Protein AF-0000000080282334 (afdb_homodimer)

Sequence (172 aa):
MAGVEEIRAGIALANEKASAGIAALQQAAQSLEEAQLSLSQATQGSTQHEVSQAHGLLAEALQGITGMQSTIQAGISSAESYSTRLMAGVEEIRAGIALANEKASAGIAALQQAAQSLEEAQLSLSQATQGSTQHEVSQAHGLLAEALQGITGMQSTIQAGISSAESYSTRL

Solvent-accessible surface area (backbone atoms only — not comparable to full-atom values): 8221 Å² total; per-residue (Å²): 128,83,50,69,67,54,28,41,50,25,42,51,52,13,41,50,29,40,50,51,14,43,53,26,38,50,52,14,42,51,28,38,51,49,13,49,52,34,33,48,68,31,44,61,88,61,82,51,66,38,55,53,49,18,51,50,30,46,49,50,36,47,55,48,47,56,54,38,45,53,40,40,51,52,16,41,51,30,42,47,54,46,49,74,70,102,127,82,50,68,68,55,27,42,51,25,42,51,51,13,41,50,27,37,49,50,14,42,52,25,39,51,50,14,42,52,28,38,50,51,13,50,51,34,34,48,66,32,43,62,88,62,82,52,65,39,56,55,49,19,51,51,30,48,48,50,36,47,54,47,47,56,56,37,46,53,39,40,50,50,16,41,49,29,42,47,54,43,50,73,71,102

pLDDT: mean 93.75, std 7.51, range [52.69, 98.69]

Nearest PDB structures (foldseek):
  5of9-assembly1_B  TM=7.654E-01  e=1.138E+00  Homo sapiens
  5ofa-assembly1_A  TM=7.443E-01  e=1.138E+00  Homo sapiens
  5ofb-assembly1_A  TM=7.275E-01  e=1.869E+00  Homo sapiens
  7zch-assembly1_B  TM=4.861E-01  e=5.405E-01  Homo sapiens
  6zbd-assembly1_D  TM=5.527E-01  e=7.842E-01  Plasmodium falciparum

Structure (mmCIF, N/CA/C/O backbone):
data_AF-0000000080282334-model_v1
#
loop_
_entity.id
_entity.type
_entity.pdbx_description
1 polymer 'Methyl-accepting chemotaxis protein'
#
loop_
_atom_site.group_PDB
_atom_site.id
_atom_site.type_symbol
_atom_site.label_atom_id
_atom_site.label_alt_id
_atom_site.label_comp_id
_atom_site.label_asym_id
_atom_site.label_entity_id
_atom_site.label_seq_id
_atom_site.pdbx_PDB_ins_code
_atom_site.Cartn_x
_atom_site.Cartn_y
_atom_site.Cartn_z
_atom_site.occupancy
_atom_site.B_iso_or_equiv
_atom_site.auth_seq_id
_atom_site.auth_comp_id
_atom_site.auth_asym_id
_atom_site.auth_atom_id
_atom_site.pdbx_PDB_model_num
ATOM 1 N N . MET A 1 1 ? 10.273 -32.125 -1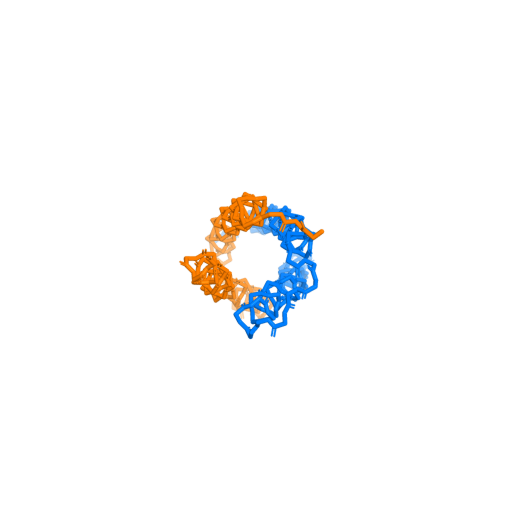3.633 1 52.69 1 MET A N 1
ATOM 2 C CA . MET A 1 1 ? 9.133 -31.25 -13.82 1 52.69 1 MET A CA 1
ATOM 3 C C . MET A 1 1 ? 8.227 -31.25 -12.594 1 52.69 1 MET A C 1
ATOM 5 O O . MET A 1 1 ? 8 -32.312 -11.992 1 52.69 1 MET A O 1
ATOM 9 N N . ALA A 1 2 ? 8.023 -30 -11.805 1 68 2 ALA A N 1
ATOM 10 C CA . ALA A 1 2 ? 7.277 -30.125 -10.547 1 68 2 ALA A CA 1
ATOM 11 C C . ALA A 1 2 ? 5.922 -30.781 -10.773 1 68 2 ALA A C 1
ATOM 13 O O . ALA A 1 2 ? 5.289 -30.578 -11.812 1 68 2 ALA A O 1
ATOM 14 N N . GLY A 1 3 ? 5.629 -31.875 -10.148 1 83.94 3 GLY A N 1
ATOM 15 C CA . GLY A 1 3 ? 4.312 -32.5 -10.203 1 83.94 3 GLY A CA 1
ATOM 16 C C . GLY A 1 3 ? 3.188 -31.516 -9.93 1 83.94 3 GLY A C 1
ATOM 17 O O . GLY A 1 3 ? 3.424 -30.406 -9.43 1 83.94 3 GLY A O 1
ATOM 18 N N . VAL A 1 4 ? 2.002 -31.734 -10.477 1 89.19 4 VAL A N 1
ATOM 19 C CA . VAL A 1 4 ? 0.821 -30.875 -10.391 1 89.19 4 VAL A CA 1
ATOM 20 C C . VAL A 1 4 ? 0.564 -30.484 -8.938 1 89.19 4 VAL A C 1
ATOM 22 O O . VAL A 1 4 ? 0.258 -29.328 -8.648 1 89.19 4 VAL A O 1
ATOM 25 N N . GLU A 1 5 ? 0.776 -31.359 -8.039 1 90.75 5 GLU A N 1
ATOM 26 C CA . GLU A 1 5 ? 0.521 -31.094 -6.625 1 90.75 5 GLU A CA 1
ATOM 27 C C . GLU A 1 5 ? 1.521 -30.078 -6.07 1 90.75 5 GLU A C 1
ATOM 29 O O . GLU A 1 5 ? 1.159 -29.219 -5.262 1 90.75 5 GLU A O 1
ATOM 34 N N . GLU A 1 6 ? 2.777 -30.188 -6.508 1 91.06 6 GLU A N 1
ATOM 35 C CA . GLU A 1 6 ? 3.803 -29.25 -6.074 1 91.06 6 GLU A CA 1
ATOM 36 C C . GLU A 1 6 ? 3.52 -27.844 -6.598 1 91.06 6 GLU A C 1
ATOM 38 O O . GLU A 1 6 ? 3.725 -26.859 -5.891 1 91.06 6 GLU A O 1
ATOM 43 N N . ILE A 1 7 ? 3.059 -27.828 -7.824 1 92.44 7 ILE A N 1
ATOM 44 C CA . ILE A 1 7 ? 2.707 -26.531 -8.422 1 92.44 7 ILE A CA 1
ATOM 45 C C . ILE A 1 7 ? 1.539 -25.922 -7.656 1 92.44 7 ILE A C 1
ATOM 47 O O . ILE A 1 7 ? 1.575 -24.734 -7.305 1 92.44 7 ILE A O 1
ATOM 51 N N . ARG A 1 8 ? 0.517 -26.656 -7.34 1 94.62 8 ARG A N 1
ATOM 52 C CA . ARG A 1 8 ? -0.639 -26.156 -6.594 1 94.62 8 ARG A CA 1
ATOM 53 C C . ARG A 1 8 ? -0.229 -25.656 -5.211 1 94.62 8 ARG A C 1
ATOM 55 O O . ARG A 1 8 ? -0.724 -24.641 -4.742 1 94.62 8 ARG A O 1
ATOM 62 N N . ALA A 1 9 ? 0.719 -26.391 -4.598 1 94.94 9 ALA A N 1
ATOM 63 C CA . ALA A 1 9 ? 1.187 -25.969 -3.275 1 94.94 9 ALA A CA 1
ATOM 64 C C . ALA A 1 9 ? 1.96 -24.656 -3.352 1 94.94 9 ALA A C 1
ATOM 66 O O . ALA A 1 9 ? 1.832 -23.812 -2.471 1 94.94 9 ALA A O 1
ATOM 67 N N . GLY A 1 10 ? 2.777 -24.547 -4.328 1 95.44 10 GLY A N 1
ATOM 68 C CA . GLY A 1 10 ? 3.516 -23.312 -4.535 1 95.44 10 GLY A CA 1
ATOM 69 C C . GLY A 1 10 ? 2.619 -22.125 -4.793 1 95.44 10 GLY A C 1
ATOM 70 O O . GLY A 1 10 ? 2.867 -21.031 -4.277 1 95.44 10 GLY A O 1
ATOM 71 N N . ILE A 1 11 ? 1.6 -22.312 -5.594 1 97 11 ILE A N 1
ATOM 72 C CA . ILE A 1 11 ? 0.646 -21.234 -5.871 1 97 11 ILE A CA 1
ATOM 73 C C . ILE A 1 11 ? -0.098 -20.859 -4.594 1 97 11 ILE A C 1
ATOM 75 O O . ILE A 1 11 ? -0.315 -19.688 -4.316 1 97 11 ILE A O 1
ATOM 79 N N . ALA A 1 12 ? -0.475 -21.844 -3.844 1 97.56 12 ALA A N 1
ATOM 80 C CA . ALA A 1 12 ? -1.16 -21.578 -2.582 1 97.56 12 ALA A CA 1
ATOM 81 C C . ALA A 1 12 ? -0.297 -20.719 -1.657 1 97.56 12 ALA A C 1
ATOM 83 O O . ALA A 1 12 ? -0.795 -19.797 -1.017 1 97.56 12 ALA A O 1
ATOM 84 N N . LEU A 1 13 ? 0.949 -21.094 -1.625 1 97.5 13 LEU A N 1
ATOM 85 C CA . LEU A 1 13 ? 1.873 -20.312 -0.802 1 97.5 13 LEU A CA 1
ATOM 86 C C . LEU A 1 13 ? 1.985 -18.875 -1.31 1 97.5 13 LEU A C 1
ATOM 88 O O . LEU A 1 13 ? 1.953 -17.938 -0.521 1 97.5 13 LEU A O 1
ATOM 92 N N . ALA A 1 14 ? 2.125 -18.703 -2.57 1 97.75 14 ALA A N 1
ATOM 93 C CA . ALA A 1 14 ? 2.186 -17.375 -3.174 1 97.75 14 ALA A CA 1
ATOM 94 C C . ALA A 1 14 ? 0.946 -16.562 -2.822 1 97.75 14 ALA A C 1
ATOM 96 O O . ALA A 1 14 ? 1.051 -15.383 -2.48 1 97.75 14 ALA A O 1
ATOM 97 N N . ASN A 1 15 ? -0.219 -17.188 -2.934 1 98.31 15 ASN A N 1
ATOM 98 C CA . ASN A 1 15 ? -1.481 -16.516 -2.658 1 98.31 15 ASN A CA 1
ATOM 99 C C . ASN A 1 15 ? -1.596 -16.125 -1.19 1 98.31 15 ASN A C 1
ATOM 101 O O . ASN A 1 15 ? -2.143 -15.062 -0.871 1 98.31 15 ASN A O 1
ATOM 105 N N . GLU A 1 16 ? -1.08 -16.938 -0.359 1 98.5 16 GLU A N 1
ATOM 106 C CA . GLU A 1 16 ? -1.045 -16.609 1.062 1 98.5 16 GLU A CA 1
ATOM 107 C C . GLU A 1 16 ? -0.204 -15.359 1.319 1 98.5 16 GLU A C 1
ATOM 109 O O . GLU A 1 16 ? -0.612 -14.477 2.074 1 98.5 16 GLU A O 1
ATOM 114 N N . LYS A 1 17 ? 0.902 -15.344 0.705 1 98.5 17 LYS A N 1
ATOM 115 C CA . LYS A 1 17 ? 1.783 -14.188 0.844 1 98.5 17 LYS A CA 1
ATOM 116 C C . LYS A 1 17 ? 1.141 -12.938 0.259 1 98.5 17 LYS A C 1
ATOM 118 O O . LYS A 1 17 ? 1.27 -11.844 0.821 1 98.5 17 LYS A O 1
ATOM 123 N N . ALA A 1 18 ? 0.499 -13.07 -0.845 1 98.69 18 ALA A N 1
ATOM 124 C CA . ALA A 1 18 ? -0.197 -11.938 -1.446 1 98.69 18 ALA A CA 1
ATOM 125 C C . ALA A 1 18 ? -1.297 -11.414 -0.525 1 98.69 18 ALA A C 1
ATOM 127 O O . ALA A 1 18 ? -1.479 -10.203 -0.389 1 98.69 18 ALA A O 1
ATOM 128 N N . SER A 1 19 ? -2 -12.328 0.129 1 98.62 19 SER A N 1
ATOM 129 C CA . SER A 1 19 ? -3.049 -11.945 1.068 1 98.62 19 SER A CA 1
ATOM 130 C C . SER A 1 19 ? -2.473 -11.211 2.271 1 98.62 19 SER A C 1
ATOM 132 O O . SER A 1 19 ? -3.09 -10.281 2.791 1 98.62 19 SER A O 1
ATOM 134 N N . ALA A 1 20 ? -1.306 -11.648 2.637 1 98.56 20 ALA A N 1
ATOM 135 C CA . ALA A 1 20 ? -0.616 -10.922 3.703 1 98.56 20 ALA A CA 1
ATOM 136 C C . ALA A 1 20 ? -0.27 -9.5 3.27 1 98.56 20 ALA A C 1
ATOM 138 O O . ALA A 1 20 ? -0.326 -8.57 4.074 1 98.56 20 ALA A O 1
ATOM 139 N N . GLY A 1 21 ? 0.107 -9.398 1.994 1 98.62 21 GLY A N 1
ATOM 140 C CA . GLY A 1 21 ? 0.345 -8.07 1.443 1 98.62 21 GLY A CA 1
ATOM 141 C C . GLY A 1 21 ? -0.882 -7.18 1.483 1 98.62 21 GLY A C 1
ATOM 142 O O . GLY A 1 21 ? -0.784 -5.996 1.808 1 98.62 21 GLY A O 1
ATOM 143 N N . ILE A 1 22 ? -2.031 -7.703 1.268 1 98.62 22 ILE A N 1
ATOM 144 C CA . ILE A 1 22 ? -3.285 -6.961 1.303 1 98.62 22 ILE A CA 1
ATOM 145 C C . ILE A 1 22 ? -3.58 -6.512 2.732 1 98.62 22 ILE A C 1
ATOM 147 O O . ILE A 1 22 ? -4.012 -5.379 2.959 1 98.62 22 ILE A O 1
ATOM 151 N N . ALA A 1 23 ? -3.312 -7.395 3.656 1 98.25 23 ALA A N 1
ATOM 152 C CA . ALA A 1 23 ? -3.531 -7.043 5.055 1 98.25 23 ALA A CA 1
ATOM 153 C C . ALA A 1 23 ? -2.637 -5.883 5.477 1 98.25 23 ALA A C 1
ATOM 155 O O . ALA A 1 23 ? -3.07 -4.992 6.211 1 98.25 23 ALA A O 1
ATOM 156 N N . ALA A 1 24 ? -1.447 -5.949 5.043 1 98.44 24 ALA A N 1
ATOM 157 C CA . ALA A 1 24 ? -0.524 -4.855 5.344 1 98.44 24 ALA A CA 1
ATOM 158 C C . ALA A 1 24 ? -0.988 -3.553 4.695 1 98.44 24 ALA A C 1
ATOM 160 O O . ALA A 1 24 ? -0.856 -2.479 5.285 1 98.44 24 ALA A O 1
ATOM 161 N N . LEU A 1 25 ? -1.495 -3.67 3.508 1 98.62 25 LEU A N 1
ATOM 162 C CA . LEU A 1 25 ? -2.045 -2.494 2.84 1 98.62 25 LEU A CA 1
ATOM 163 C C . LEU A 1 25 ? -3.213 -1.917 3.633 1 98.62 25 LEU A C 1
ATOM 165 O O . LEU A 1 25 ? -3.367 -0.696 3.721 1 98.62 25 LEU A O 1
ATOM 169 N N . GLN A 1 26 ? -3.977 -2.779 4.191 1 98 26 GLN A N 1
ATOM 170 C CA . GLN A 1 26 ? -5.098 -2.326 5.004 1 98 26 GLN A CA 1
ATOM 171 C C . GLN A 1 26 ? -4.613 -1.578 6.242 1 98 26 GLN A C 1
ATOM 173 O O . GLN A 1 26 ? -5.203 -0.569 6.637 1 98 26 GLN A O 1
ATOM 178 N N . GLN A 1 27 ? -3.627 -2.084 6.762 1 98.06 27 GLN A N 1
ATOM 179 C CA . GLN A 1 27 ? -3.027 -1.394 7.898 1 98.06 27 GLN A CA 1
ATOM 180 C C . GLN A 1 27 ? -2.5 -0.02 7.496 1 98.06 27 GLN A C 1
ATOM 182 O O . GLN A 1 27 ? -2.631 0.947 8.25 1 98.06 27 GLN A O 1
ATOM 187 N N . ALA A 1 28 ? -1.888 0.024 6.375 1 98.5 28 ALA A N 1
ATOM 188 C CA . ALA A 1 28 ? -1.411 1.304 5.859 1 98.5 28 ALA A CA 1
ATOM 189 C C . ALA A 1 28 ? -2.562 2.291 5.691 1 98.5 28 ALA A C 1
ATOM 191 O O . ALA A 1 28 ? -2.451 3.455 6.082 1 98.5 28 ALA A O 1
ATOM 192 N N . ALA A 1 29 ? -3.666 1.817 5.129 1 98.06 29 ALA A N 1
ATOM 193 C CA . ALA A 1 29 ? -4.84 2.658 4.922 1 98.06 29 ALA A CA 1
ATOM 194 C C . ALA A 1 29 ? -5.363 3.211 6.246 1 98.06 29 ALA A C 1
ATOM 196 O O . ALA A 1 29 ? -5.695 4.395 6.344 1 98.06 29 ALA A O 1
ATOM 197 N N . GLN A 1 30 ? -5.371 2.346 7.223 1 98.12 30 GLN A N 1
ATOM 198 C CA . GLN A 1 30 ? -5.852 2.773 8.531 1 98.12 30 GLN A CA 1
ATOM 199 C C . GLN A 1 30 ? -4.953 3.857 9.117 1 98.12 30 GLN A C 1
ATOM 201 O O . GLN A 1 30 ? -5.441 4.859 9.641 1 98.12 30 GLN A O 1
ATOM 206 N N . SER A 1 31 ? -3.717 3.621 9.047 1 98.56 31 SER A N 1
ATOM 207 C CA . SER A 1 31 ? -2.762 4.602 9.547 1 98.56 31 SER A CA 1
ATOM 208 C C . SER A 1 31 ? -2.889 5.93 8.805 1 98.56 31 SER A C 1
ATOM 210 O O . SER A 1 31 ? -2.787 6.996 9.414 1 98.56 31 SER A O 1
ATOM 212 N N . LEU A 1 32 ? -3.113 5.875 7.523 1 98.38 32 LEU A N 1
ATOM 213 C CA . LEU A 1 32 ? -3.213 7.086 6.715 1 98.3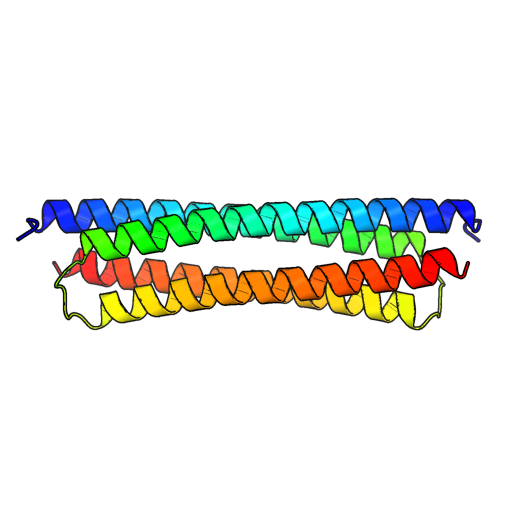8 32 LEU A CA 1
ATOM 214 C C . LEU A 1 32 ? -4.523 7.816 6.984 1 98.38 32 LEU A C 1
ATOM 216 O O . LEU A 1 32 ? -4.578 9.047 6.926 1 98.38 32 LEU A O 1
ATOM 220 N N . GLU A 1 33 ? -5.547 7.035 7.289 1 98.06 33 GLU A N 1
ATOM 221 C CA . GLU A 1 33 ? -6.801 7.656 7.699 1 98.06 33 GLU A CA 1
ATOM 222 C C . GLU A 1 33 ? -6.633 8.438 9 1 98.06 33 GLU A C 1
ATOM 224 O O . GLU A 1 33 ? -7.141 9.547 9.133 1 98.06 33 GLU A O 1
ATOM 229 N N . GLU A 1 34 ? -5.965 7.863 9.867 1 98 34 GLU A N 1
ATOM 230 C CA . GLU A 1 34 ? -5.68 8.539 11.125 1 98 34 GLU A CA 1
ATOM 231 C C . GLU A 1 34 ? -4.812 9.773 10.906 1 98 34 GLU A C 1
ATOM 233 O O . GLU A 1 34 ? -5 10.797 11.57 1 98 34 GLU A O 1
ATOM 238 N N . ALA A 1 35 ? -3.877 9.648 10.008 1 98.12 35 ALA A N 1
ATOM 239 C CA . ALA A 1 35 ? -3.043 10.797 9.664 1 98.12 35 ALA A CA 1
ATOM 240 C C . ALA A 1 35 ? -3.889 11.945 9.125 1 98.12 35 ALA A C 1
ATOM 242 O O . ALA A 1 35 ? -3.717 13.094 9.531 1 98.12 35 ALA A O 1
ATOM 243 N N . GLN A 1 36 ? -4.793 11.609 8.258 1 95.56 36 GLN A N 1
ATOM 244 C CA . GLN A 1 36 ? -5.668 12.617 7.66 1 95.56 36 GLN A CA 1
ATOM 245 C C . GLN A 1 36 ? -6.535 13.289 8.719 1 95.56 36 GLN A C 1
ATOM 247 O O . GLN A 1 36 ? -6.703 14.508 8.703 1 95.56 36 GLN A O 1
ATOM 252 N N . LEU A 1 37 ? -7.09 12.469 9.586 1 95.12 37 LEU A N 1
ATOM 253 C CA . LEU A 1 37 ? -7.934 13 10.656 1 95.12 37 LEU A CA 1
ATOM 254 C C . LEU A 1 37 ? -7.137 13.922 11.57 1 95.12 37 LEU A C 1
ATOM 256 O O . LEU A 1 37 ? -7.586 15.023 11.898 1 95.12 37 LEU A O 1
ATOM 260 N N . SER A 1 38 ? -5.977 13.461 11.961 1 96.62 38 SER A N 1
ATOM 261 C CA . SER A 1 38 ? -5.105 14.258 12.812 1 96.62 38 SER A CA 1
ATOM 262 C C . SER A 1 38 ? -4.723 15.578 12.141 1 96.62 38 SER A C 1
ATOM 264 O O . SER A 1 38 ? -4.727 16.625 12.781 1 96.62 38 SER A O 1
ATOM 266 N N . LEU A 1 39 ? -4.406 15.484 10.867 1 96 39 LEU A N 1
ATOM 267 C CA . LEU A 1 39 ? -4.043 16.688 10.117 1 96 39 LEU A CA 1
ATOM 268 C C . LEU A 1 39 ? -5.219 17.656 10.047 1 96 39 LEU A C 1
ATOM 270 O O . LEU A 1 39 ? -5.055 18.859 10.258 1 96 39 LEU A O 1
ATOM 274 N N . SER A 1 40 ? -6.312 17.141 9.75 1 93.88 40 SER A N 1
ATOM 275 C CA . SER A 1 40 ? -7.523 17.953 9.656 1 93.88 40 SER A CA 1
ATOM 276 C C . SER A 1 40 ? -7.816 18.656 10.969 1 93.88 40 SER A C 1
ATOM 278 O O . SER A 1 40 ? -8.125 19.859 10.984 1 93.88 40 SER A O 1
ATOM 280 N N . GLN A 1 41 ? -7.723 17.969 12.086 1 93.31 41 GLN A N 1
ATOM 281 C CA . GLN A 1 41 ? -7.98 18.531 13.406 1 93.31 41 GLN A CA 1
ATOM 282 C C . GLN A 1 41 ? -6.949 19.609 13.742 1 93.31 41 GLN A C 1
ATOM 284 O O . GLN A 1 41 ? -7.293 20.641 14.328 1 93.31 41 GLN A O 1
ATOM 289 N N . ALA A 1 42 ? -5.789 19.297 13.344 1 92.88 42 ALA A N 1
ATOM 290 C CA . ALA A 1 42 ? -4.699 20.219 13.664 1 92.88 42 ALA A CA 1
ATOM 291 C C . ALA A 1 42 ? -4.801 21.5 12.852 1 92.88 42 ALA A C 1
ATOM 293 O O . ALA A 1 42 ? -4.398 22.578 13.312 1 92.88 42 ALA A O 1
ATOM 294 N N . THR A 1 43 ? -5.359 21.375 11.672 1 91.62 43 THR A N 1
ATOM 295 C CA . THR A 1 43 ? -5.27 22.5 10.742 1 91.62 43 THR A CA 1
ATOM 296 C C . THR A 1 43 ? -6.652 23.062 10.445 1 91.62 43 THR A C 1
ATOM 298 O O . THR A 1 43 ? -6.871 23.656 9.383 1 91.62 43 THR A O 1
ATOM 301 N N . GLN A 1 44 ? -7.441 22.719 11.352 1 83.12 44 GLN A N 1
ATOM 302 C CA . GLN A 1 44 ? -8.773 23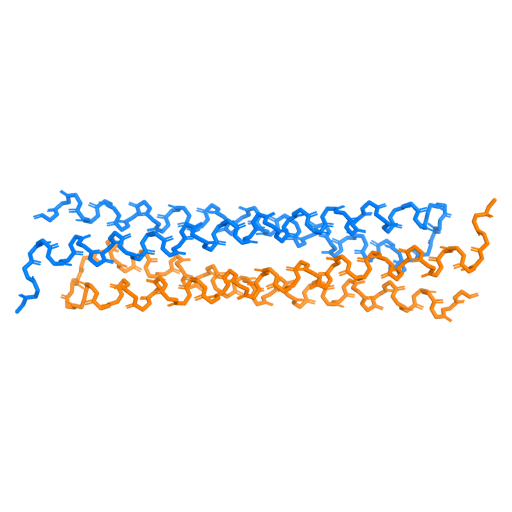.281 11.18 1 83.12 44 GLN A CA 1
ATOM 303 C C . GLN A 1 44 ? -8.711 24.797 11.023 1 83.12 44 GLN A C 1
ATOM 305 O O . GLN A 1 44 ? -8.055 25.484 11.812 1 83.12 44 GLN A O 1
ATOM 310 N N . GLY A 1 45 ? -9.312 25.266 9.977 1 75.06 45 GLY A N 1
ATOM 311 C CA . GLY A 1 45 ? -9.383 26.703 9.773 1 75.06 45 GLY A CA 1
ATOM 312 C C . GLY A 1 45 ? -8.203 27.266 9.008 1 75.06 45 GLY A C 1
ATOM 313 O O . GLY A 1 45 ? -8.156 28.453 8.695 1 75.06 45 GLY A O 1
ATOM 314 N N . SER A 1 46 ? -7.184 26.484 8.867 1 72.62 46 SER A N 1
ATOM 315 C CA . SER A 1 46 ? -6.035 26.938 8.094 1 72.62 46 SER A CA 1
ATOM 316 C C . SER A 1 46 ? -6.363 27.016 6.605 1 72.62 46 SER A C 1
ATOM 318 O O . SER A 1 46 ? -7.078 26.156 6.082 1 72.62 46 SER A O 1
ATOM 320 N N . THR A 1 47 ? -6.027 28.156 5.973 1 72.81 47 THR A N 1
ATOM 321 C CA . THR A 1 47 ? -6.312 28.328 4.551 1 72.81 47 THR A CA 1
ATOM 322 C C . THR A 1 47 ? -5.031 28.219 3.727 1 72.81 47 THR A C 1
ATOM 324 O O . THR A 1 47 ? -5.027 28.531 2.533 1 72.81 47 THR A O 1
ATOM 327 N N . GLN A 1 48 ? -4.047 27.75 4.359 1 80.62 48 GLN A N 1
ATOM 328 C CA . GLN A 1 48 ? -2.764 27.719 3.668 1 80.62 48 GLN A CA 1
ATOM 329 C C . GLN A 1 48 ? -2.73 26.609 2.615 1 80.62 48 GLN A C 1
ATOM 331 O O . GLN A 1 48 ? -3.26 25.516 2.836 1 80.62 48 GLN A O 1
ATOM 336 N N . HIS A 1 49 ? -2.102 26.891 1.565 1 86.62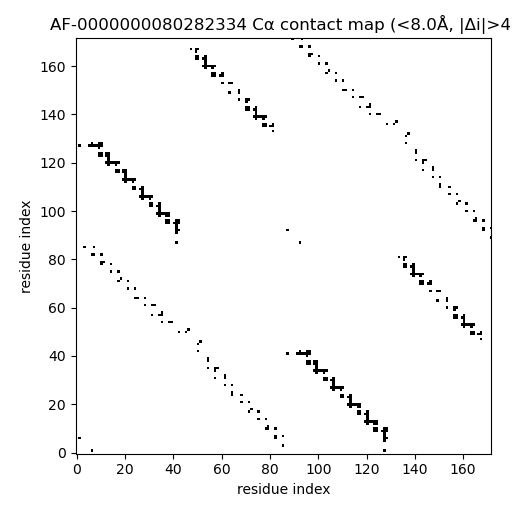 49 HIS A N 1
ATOM 337 C CA . HIS A 1 49 ? -2.021 25.984 0.424 1 86.62 49 HIS A CA 1
ATOM 338 C C . HIS A 1 49 ? -1.31 24.688 0.797 1 86.62 49 HIS A C 1
ATOM 340 O O . HIS A 1 49 ? -1.701 23.609 0.347 1 86.62 49 HIS A O 1
ATOM 346 N N . GLU A 1 50 ? -0.269 24.781 1.707 1 90 50 GLU A N 1
ATOM 347 C CA . GLU A 1 50 ? 0.503 23.609 2.109 1 90 50 GLU A CA 1
ATOM 348 C C . GLU A 1 50 ? -0.376 22.578 2.82 1 90 50 GLU A C 1
ATOM 350 O O . GLU A 1 50 ? -0.178 21.375 2.67 1 90 50 GLU A O 1
ATOM 355 N N . VAL A 1 51 ? -1.346 23.062 3.568 1 91.62 51 VAL A N 1
ATOM 356 C CA . VAL A 1 51 ? -2.242 22.188 4.305 1 91.62 51 VAL A CA 1
ATOM 357 C C . VAL A 1 51 ? -3.15 21.438 3.33 1 91.62 51 VAL A C 1
ATOM 359 O O . VAL A 1 51 ? -3.305 20.219 3.424 1 91.62 51 VAL A O 1
ATOM 362 N N . SER A 1 52 ? -3.688 22.188 2.449 1 92.44 52 SER A N 1
ATOM 363 C CA . SER A 1 52 ? -4.543 21.562 1.44 1 92.44 52 SER A CA 1
ATOM 364 C C . SER A 1 52 ? -3.77 20.547 0.602 1 92.44 52 SER A C 1
ATOM 366 O O . SER A 1 52 ? -4.293 19.484 0.266 1 92.44 52 SER A O 1
ATOM 368 N N . GLN A 1 53 ? -2.609 20.891 0.246 1 94.25 53 GLN A N 1
ATOM 369 C CA . GLN A 1 53 ? -1.759 19.984 -0.524 1 94.25 53 GLN A CA 1
ATOM 370 C C . GLN A 1 53 ? -1.468 18.703 0.253 1 94.25 53 GLN A C 1
ATOM 372 O O . GLN A 1 53 ? -1.561 17.609 -0.295 1 94.25 53 GLN A O 1
ATOM 377 N N . ALA A 1 54 ? -1.11 18.859 1.483 1 96.06 54 ALA A N 1
ATOM 378 C CA . ALA A 1 54 ? -0.853 17.688 2.322 1 96.06 54 ALA A CA 1
ATOM 379 C C . ALA A 1 54 ? -2.078 16.781 2.393 1 96.06 54 ALA A C 1
ATOM 381 O O . ALA A 1 54 ? -1.964 15.562 2.256 1 96.06 54 ALA A O 1
ATOM 382 N N . HIS A 1 55 ? -3.244 17.344 2.545 1 94.56 55 HIS A N 1
ATOM 383 C CA . HIS A 1 55 ? -4.496 16.594 2.586 1 94.56 55 HIS A CA 1
ATOM 384 C C . HIS A 1 55 ? -4.73 15.852 1.277 1 94.56 55 HIS A C 1
ATOM 386 O O . HIS A 1 55 ? -5.094 14.672 1.289 1 94.56 55 HIS A O 1
ATOM 392 N N . GLY A 1 56 ? -4.516 16.562 0.25 1 95.44 56 GLY A N 1
ATOM 393 C CA . GLY A 1 56 ? -4.719 15.961 -1.062 1 95.44 56 GLY A CA 1
ATOM 394 C C . GLY A 1 56 ? -3.805 14.781 -1.325 1 95.44 56 GLY A C 1
ATOM 395 O O . GLY A 1 56 ? -4.242 13.758 -1.855 1 95.44 56 GLY A O 1
ATOM 396 N N . LEU A 1 57 ? -2.586 14.945 -0.991 1 96.56 57 LEU A N 1
ATOM 397 C CA . LEU A 1 57 ? -1.604 13.883 -1.206 1 96.56 57 LEU A CA 1
ATOM 398 C C . LEU A 1 57 ? -1.938 12.656 -0.367 1 96.56 57 LEU A C 1
ATOM 400 O O . LEU A 1 57 ? -1.854 11.523 -0.854 1 96.56 57 LEU A O 1
ATOM 404 N N . LEU A 1 58 ? -2.332 12.859 0.905 1 97 58 LEU A N 1
ATOM 405 C CA . LEU A 1 58 ? -2.703 11.734 1.755 1 97 58 LEU A CA 1
ATOM 406 C C . LEU A 1 58 ? -3.963 11.047 1.232 1 97 58 LEU A C 1
ATOM 408 O O . LEU A 1 58 ? -4.07 9.82 1.272 1 97 58 LEU A O 1
ATOM 412 N N . ALA A 1 59 ? -4.867 11.812 0.727 1 94.94 59 ALA A N 1
ATOM 413 C CA . ALA A 1 59 ? -6.086 11.258 0.142 1 94.94 59 ALA A CA 1
ATOM 414 C C . ALA A 1 59 ? -5.77 10.414 -1.088 1 94.94 59 ALA A C 1
ATOM 416 O O . ALA A 1 59 ? -6.344 9.336 -1.273 1 94.94 59 ALA A O 1
ATOM 417 N N . GLU A 1 60 ? -4.922 10.945 -1.87 1 96.31 60 GLU A N 1
ATOM 418 C CA . GLU A 1 60 ? -4.492 10.211 -3.059 1 96.31 60 GLU A CA 1
ATOM 419 C C . GLU A 1 60 ? -3.865 8.875 -2.686 1 96.31 60 GLU A C 1
ATOM 421 O O . GLU A 1 60 ? -4.141 7.852 -3.32 1 96.31 60 GLU A O 1
ATOM 426 N N . ALA A 1 61 ? -3.074 8.883 -1.706 1 97.12 61 ALA A N 1
ATOM 427 C CA . ALA A 1 61 ? -2.439 7.648 -1.254 1 97.12 61 ALA A CA 1
ATOM 428 C C . ALA A 1 61 ? -3.48 6.641 -0.779 1 97.12 61 ALA A C 1
ATOM 430 O O . ALA A 1 61 ? -3.4 5.453 -1.109 1 97.12 61 ALA A O 1
ATOM 431 N N . LEU A 1 62 ? -4.465 7.078 -0.051 1 95.5 62 LEU A N 1
ATOM 432 C CA . LEU A 1 62 ? -5.52 6.207 0.452 1 95.5 62 LEU A CA 1
ATOM 433 C C . LEU A 1 62 ? -6.293 5.57 -0.698 1 95.5 62 LEU A C 1
ATOM 435 O O . LEU A 1 62 ? -6.566 4.367 -0.68 1 95.5 62 LEU A O 1
ATOM 439 N N . GLN A 1 63 ? -6.551 6.379 -1.672 1 94.44 63 GLN A N 1
ATOM 440 C CA . GLN A 1 63 ? -7.246 5.859 -2.844 1 94.44 63 GLN A CA 1
ATOM 441 C C . GLN A 1 63 ? -6.387 4.844 -3.59 1 94.44 63 GLN A C 1
ATOM 443 O O . GLN A 1 63 ? -6.898 3.842 -4.094 1 94.44 63 GLN A O 1
ATOM 448 N N . GLY A 1 64 ? -5.176 5.188 -3.631 1 96.69 64 GLY A N 1
ATOM 449 C CA . GLY A 1 64 ? -4.258 4.273 -4.289 1 96.69 64 GLY A CA 1
ATOM 450 C C . GLY A 1 64 ? -4.199 2.908 -3.633 1 96.69 64 GLY A C 1
ATOM 451 O O . GLY A 1 64 ? -4.082 1.889 -4.316 1 96.69 64 GLY A O 1
ATOM 452 N N . ILE A 1 65 ? -4.285 2.838 -2.391 1 97.5 65 ILE A N 1
ATOM 453 C CA . ILE A 1 65 ? -4.219 1.58 -1.655 1 97.5 65 ILE A CA 1
ATOM 454 C C . ILE A 1 65 ? -5.402 0.695 -2.033 1 97.5 65 ILE A C 1
ATOM 456 O O . ILE A 1 65 ? -5.242 -0.51 -2.242 1 97.5 65 ILE A O 1
ATOM 460 N N . THR A 1 66 ? -6.496 1.288 -2.141 1 92.88 66 THR A N 1
ATOM 461 C CA . THR A 1 66 ? -7.684 0.535 -2.531 1 92.88 66 THR A CA 1
ATOM 462 C C . THR A 1 66 ? -7.496 -0.089 -3.912 1 92.88 66 THR A C 1
ATOM 464 O O . THR A 1 66 ? -7.816 -1.262 -4.117 1 92.88 66 THR A O 1
ATOM 467 N N . GLY A 1 67 ? -7.027 0.695 -4.793 1 95.12 67 GLY A N 1
ATOM 468 C CA . GLY A 1 67 ? -6.742 0.177 -6.125 1 95.12 67 GLY A CA 1
ATOM 469 C C . GLY A 1 67 ? -5.746 -0.968 -6.117 1 95.12 67 GLY A C 1
ATOM 470 O O . GLY A 1 67 ? -5.918 -1.95 -6.844 1 95.12 67 GLY A O 1
ATOM 471 N N . MET A 1 68 ? -4.801 -0.868 -5.332 1 96.69 68 MET A N 1
ATOM 472 C CA . MET A 1 68 ? -3.764 -1.893 -5.254 1 96.69 68 MET A CA 1
ATOM 473 C C . MET A 1 68 ? -4.32 -3.189 -4.676 1 96.69 68 MET A C 1
ATOM 475 O O . MET A 1 68 ? -3.932 -4.277 -5.094 1 96.69 68 MET A O 1
ATOM 479 N N . GLN A 1 69 ? -5.176 -3.08 -3.701 1 97.12 69 GLN A N 1
ATOM 480 C CA . GLN A 1 69 ? -5.816 -4.266 -3.141 1 97.12 69 GLN A CA 1
ATOM 481 C C . GLN A 1 69 ? -6.559 -5.051 -4.215 1 97.12 69 GLN A C 1
ATOM 483 O O . GLN A 1 69 ? -6.457 -6.277 -4.281 1 97.12 69 GLN A O 1
ATOM 488 N N . SER A 1 70 ? -7.281 -4.34 -5.059 1 97.5 70 SER A N 1
ATOM 489 C CA . SER A 1 70 ? -8.023 -4.977 -6.141 1 97.5 70 SER A CA 1
ATOM 490 C C . SER A 1 70 ? -7.086 -5.652 -7.133 1 97.5 70 SER A C 1
ATOM 492 O O . SER A 1 70 ? -7.359 -6.758 -7.605 1 97.5 70 SER A O 1
ATOM 494 N N . THR A 1 71 ? -6.016 -4.961 -7.469 1 97.94 71 THR A N 1
ATOM 495 C CA . THR A 1 71 ? -5.02 -5.5 -8.383 1 97.94 71 THR A CA 1
ATOM 496 C C . THR A 1 71 ? -4.438 -6.805 -7.848 1 97.94 71 THR A C 1
ATOM 498 O O . THR A 1 71 ? -4.309 -7.785 -8.586 1 97.94 71 THR A O 1
ATOM 501 N N . ILE A 1 72 ? -4.137 -6.832 -6.59 1 98.5 72 ILE A N 1
ATOM 502 C CA . ILE A 1 72 ? -3.551 -8.016 -5.973 1 98.5 72 ILE A CA 1
ATOM 503 C C . ILE A 1 72 ? -4.578 -9.148 -5.953 1 98.5 72 ILE A C 1
ATOM 505 O O . ILE A 1 72 ? -4.246 -10.305 -6.242 1 98.5 72 ILE A O 1
ATOM 509 N N . GLN A 1 73 ? -5.809 -8.812 -5.637 1 98.19 73 GLN A N 1
ATOM 510 C CA . GLN A 1 73 ? -6.867 -9.812 -5.621 1 98.19 73 GLN A CA 1
ATOM 511 C C . GLN A 1 73 ? -7.051 -10.438 -7 1 98.19 73 GLN A C 1
ATOM 513 O O . GLN A 1 73 ? -7.293 -11.648 -7.113 1 98.19 73 GLN A O 1
ATOM 518 N N . ALA A 1 74 ? -7.008 -9.625 -8 1 97.81 74 ALA A N 1
ATOM 519 C CA . ALA A 1 74 ? -7.086 -10.141 -9.367 1 97.81 74 ALA A CA 1
ATOM 520 C C . ALA A 1 74 ? -5.93 -11.086 -9.664 1 97.81 7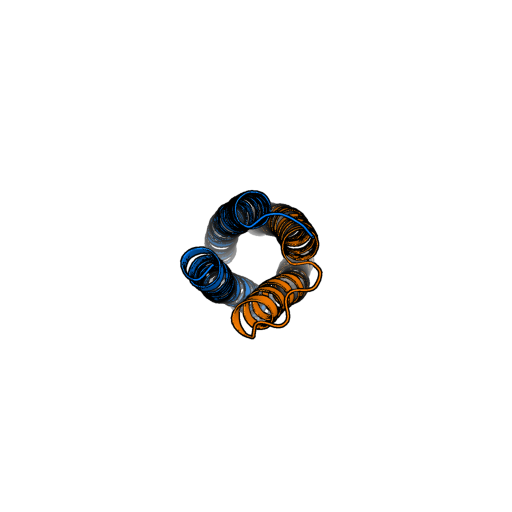4 ALA A C 1
ATOM 522 O O . ALA A 1 74 ? -6.109 -12.102 -10.352 1 97.81 74 ALA A O 1
ATOM 523 N N . GLY A 1 75 ? -4.715 -10.734 -9.18 1 97.94 75 GLY A N 1
ATOM 524 C CA . GLY A 1 75 ? -3.574 -11.625 -9.328 1 97.94 75 GLY A CA 1
ATOM 525 C C . GLY A 1 75 ? -3.773 -12.969 -8.648 1 97.94 75 GLY A C 1
ATOM 526 O O . GLY A 1 75 ? -3.473 -14.008 -9.234 1 97.94 75 GLY A O 1
ATOM 527 N N . ILE A 1 76 ? -4.289 -12.922 -7.512 1 98.19 76 ILE A N 1
ATOM 528 C CA . ILE A 1 76 ? -4.594 -14.133 -6.762 1 98.19 76 ILE A CA 1
ATOM 529 C C . ILE A 1 76 ? -5.598 -14.984 -7.539 1 98.19 76 ILE A C 1
ATOM 531 O O . ILE A 1 76 ? -5.406 -16.188 -7.699 1 98.19 76 ILE A O 1
ATOM 535 N N . SER A 1 77 ? -6.641 -14.32 -8.031 1 97.62 77 SER A N 1
ATOM 536 C CA . SER A 1 77 ? -7.68 -15.023 -8.781 1 97.62 77 SER A CA 1
ATOM 537 C C . SER A 1 77 ? -7.109 -15.68 -10.031 1 97.62 77 SER A C 1
ATOM 539 O O . SER A 1 77 ? -7.469 -16.812 -10.367 1 97.62 77 SER A O 1
ATOM 541 N N . SER A 1 78 ? -6.305 -15.039 -10.719 1 96.25 78 SER A N 1
ATOM 542 C CA . SER A 1 78 ? -5.668 -15.578 -11.914 1 96.25 78 SER A CA 1
ATOM 543 C C . SER A 1 78 ? -4.824 -16.812 -11.586 1 96.25 78 SER A C 1
ATOM 545 O O . SER A 1 78 ? -4.891 -17.812 -12.289 1 96.25 78 SER A O 1
ATOM 547 N N . ALA A 1 79 ? -4.012 -16.734 -10.539 1 96.19 79 ALA A N 1
ATOM 548 C CA . ALA A 1 79 ? -3.193 -17.875 -10.117 1 96.19 79 ALA A CA 1
ATOM 549 C C . ALA A 1 79 ? -4.062 -19.062 -9.734 1 96.19 79 ALA A C 1
ATOM 551 O O . ALA A 1 79 ? -3.74 -20.203 -10.062 1 96.19 79 ALA A O 1
ATOM 552 N N . GLU A 1 80 ? -5.113 -18.781 -9.07 1 95.88 80 GLU A N 1
ATOM 553 C CA . GLU A 1 80 ? -6.035 -19.828 -8.664 1 95.88 80 GLU A CA 1
ATOM 554 C C . GLU A 1 80 ? -6.688 -20.484 -9.875 1 95.88 80 GLU A C 1
ATOM 556 O O . GLU A 1 80 ? -6.902 -21.703 -9.891 1 95.88 80 GLU A O 1
ATOM 561 N N . SER A 1 81 ? -7.082 -19.641 -10.797 1 95 81 SER A N 1
ATOM 562 C CA . SER A 1 81 ? -7.668 -20.188 -12.023 1 95 81 SER A CA 1
ATOM 563 C C . SER A 1 81 ? -6.723 -21.172 -12.695 1 95 81 SER A C 1
ATOM 565 O O . SER A 1 81 ? -7.145 -22.234 -13.141 1 95 81 SER A O 1
ATOM 567 N N . TYR A 1 82 ? -5.449 -20.859 -12.734 1 93.81 82 TYR A N 1
ATOM 568 C CA . TYR A 1 82 ? -4.445 -21.766 -13.281 1 93.81 82 TYR A CA 1
ATOM 569 C C . TYR A 1 82 ? -4.359 -23.047 -12.461 1 93.81 82 TYR A C 1
ATOM 571 O O . TYR A 1 82 ? -4.387 -24.156 -13.008 1 93.81 82 TYR A O 1
ATOM 579 N N . SER A 1 83 ? -4.273 -22.844 -11.188 1 93.94 83 SER A N 1
ATOM 580 C CA . SER A 1 83 ? -4.176 -23.984 -10.281 1 93.94 83 SER A CA 1
ATOM 581 C C . SER A 1 83 ? -5.34 -24.953 -10.477 1 93.94 83 SER A C 1
ATOM 583 O O . SER A 1 83 ? -5.148 -26.156 -10.484 1 93.94 83 SER A O 1
ATOM 585 N N . THR A 1 84 ? -6.539 -24.453 -10.68 1 92.31 84 THR A N 1
ATOM 586 C CA . THR A 1 84 ? -7.746 -25.266 -10.812 1 92.31 84 THR A CA 1
ATOM 587 C C . THR A 1 84 ? -7.73 -26.047 -12.117 1 92.31 84 THR A C 1
ATOM 589 O O . THR A 1 84 ? -8.305 -27.141 -12.203 1 92.31 84 THR A O 1
ATOM 592 N N . ARG A 1 85 ? -6.977 -25.5 -13.078 1 89.88 85 ARG A N 1
ATOM 593 C CA . ARG A 1 85 ? -6.961 -26.109 -14.406 1 89.88 85 ARG A CA 1
ATOM 594 C C . ARG A 1 85 ? -5.852 -27.156 -14.508 1 89.88 85 ARG A C 1
ATOM 596 O O . ARG A 1 85 ? -5.816 -27.938 -15.461 1 89.88 85 ARG A O 1
ATOM 603 N N . LEU A 1 86 ? -5.008 -27.078 -13.586 1 87.62 86 LEU A N 1
ATOM 604 C CA . LEU A 1 86 ? -3.957 -28.094 -13.594 1 87.62 86 LEU A CA 1
ATOM 605 C C . LEU A 1 86 ? -4.527 -29.469 -13.281 1 87.62 86 LEU A C 1
ATOM 607 O O . LEU A 1 86 ? -4.133 -30.469 -13.898 1 87.62 86 LEU A O 1
ATOM 611 N N . MET B 1 1 ? -9.008 29.5 18.891 1 53.53 1 MET B N 1
ATOM 612 C CA . MET B 1 1 ? -8.102 29.25 17.766 1 53.53 1 MET B CA 1
ATOM 613 C C . MET B 1 1 ? -6.875 28.469 18.234 1 53.53 1 MET B C 1
ATOM 615 O O . MET B 1 1 ? -6.344 28.719 19.312 1 53.53 1 MET B O 1
ATOM 619 N N . ALA B 1 2 ? -6.598 27.109 17.703 1 68.31 2 ALA B N 1
ATOM 620 C CA . ALA B 1 2 ? -5.5 26.344 18.297 1 68.31 2 ALA B CA 1
ATOM 621 C C . ALA B 1 2 ? -4.199 27.141 18.25 1 68.31 2 ALA B C 1
ATOM 623 O O . ALA B 1 2 ? -3.945 27.875 17.297 1 68.31 2 ALA B O 1
ATOM 624 N N . GLY B 1 3 ? -3.566 27.422 19.359 1 83.81 3 GLY B N 1
ATOM 625 C CA . GLY B 1 3 ? -2.252 28.031 19.391 1 83.81 3 GLY B CA 1
ATOM 626 C C . GLY B 1 3 ? -1.248 27.359 18.469 1 83.81 3 GLY B C 1
ATOM 627 O O . GLY B 1 3 ? -1.479 26.234 18.016 1 83.81 3 GLY B O 1
ATOM 628 N N . VAL B 1 4 ? -0.269 28.094 17.969 1 89 4 VAL B N 1
ATOM 629 C CA . VAL B 1 4 ? 0.749 27.641 17.031 1 89 4 VAL B CA 1
ATOM 630 C C . VAL B 1 4 ? 1.376 26.344 17.516 1 89 4 VAL B C 1
ATOM 632 O O . VAL B 1 4 ? 1.587 25.406 16.734 1 89 4 VAL B O 1
ATOM 635 N N . GLU B 1 5 ? 1.569 26.203 18.781 1 90.62 5 GLU B N 1
ATOM 636 C CA . GLU B 1 5 ? 2.199 25.016 19.328 1 90.62 5 GLU B CA 1
ATOM 637 C C . GLU B 1 5 ? 1.281 23.797 19.203 1 90.62 5 GLU B C 1
ATOM 639 O O . GLU B 1 5 ? 1.744 22.688 18.938 1 90.62 5 GLU B O 1
ATOM 644 N N . GLU B 1 6 ? -0.015 24 19.406 1 91 6 GLU B N 1
ATOM 645 C CA . GLU B 1 6 ? -0.986 22.922 19.266 1 91 6 GLU B CA 1
ATOM 646 C C . GLU B 1 6 ? -1.079 22.453 17.828 1 91 6 GLU B C 1
ATOM 648 O O . GLU B 1 6 ? -1.194 21.25 17.578 1 91 6 GLU B O 1
ATOM 653 N N . ILE B 1 7 ? -1.024 23.422 16.953 1 92.38 7 ILE B N 1
ATOM 654 C CA . ILE B 1 7 ? -1.055 23.078 15.539 1 92.38 7 ILE B CA 1
ATOM 655 C C . ILE B 1 7 ? 0.19 22.266 15.172 1 92.38 7 ILE B C 1
ATOM 657 O O . ILE B 1 7 ? 0.095 21.234 14.508 1 92.38 7 ILE B O 1
ATOM 661 N N . ARG B 1 8 ? 1.347 22.656 15.594 1 94.56 8 ARG B N 1
ATOM 662 C CA . ARG B 1 8 ? 2.592 21.953 15.32 1 94.56 8 ARG B CA 1
ATOM 663 C C . ARG B 1 8 ? 2.551 20.531 15.891 1 94.56 8 ARG B C 1
ATOM 665 O O . ARG B 1 8 ? 3.01 19.594 15.25 1 94.56 8 ARG B O 1
ATOM 672 N N . ALA B 1 9 ? 1.945 20.406 17.094 1 94.88 9 ALA B N 1
ATOM 673 C CA . ALA B 1 9 ? 1.845 19.094 17.703 1 94.88 9 ALA B CA 1
ATOM 674 C C . ALA B 1 9 ? 0.908 18.188 16.922 1 94.88 9 ALA B C 1
ATOM 676 O O . ALA B 1 9 ? 1.176 16.984 16.766 1 94.88 9 ALA B O 1
ATOM 677 N N . GLY B 1 10 ? -0.167 18.734 16.5 1 95.44 10 GLY B N 1
ATOM 678 C CA . GLY B 1 10 ? -1.101 17.969 15.672 1 95.44 10 GLY B CA 1
ATOM 679 C C . GLY B 1 10 ? -0.5 17.516 14.359 1 95.44 10 GLY B C 1
ATOM 680 O O . GLY B 1 10 ? -0.733 16.391 13.922 1 95.44 10 GLY B O 1
ATOM 681 N N . ILE B 1 11 ? 0.24 18.375 13.719 1 97 11 ILE B N 1
ATOM 682 C CA . ILE B 1 11 ? 0.905 18.031 12.469 1 97 11 ILE B CA 1
ATOM 683 C C . ILE B 1 11 ? 1.938 16.938 12.727 1 97 11 ILE B C 1
ATOM 685 O O . ILE B 1 11 ? 2.059 15.984 11.945 1 97 11 ILE B O 1
ATOM 689 N N . ALA B 1 12 ? 2.666 17.062 13.781 1 97.5 12 ALA B N 1
ATOM 690 C CA . ALA B 1 12 ? 3.652 16.047 14.125 1 97.5 12 ALA B CA 1
ATOM 691 C C . ALA B 1 12 ? 2.994 14.68 14.297 1 97.5 12 ALA B C 1
ATOM 693 O O . ALA B 1 12 ? 3.525 13.664 13.836 1 97.5 12 ALA B O 1
ATOM 694 N N . LEU B 1 13 ? 1.879 14.719 14.969 1 97.56 13 LEU B N 1
ATOM 695 C CA . LEU B 1 13 ? 1.146 13.469 15.156 1 97.56 13 LEU B CA 1
ATOM 696 C C . LEU B 1 13 ? 0.684 12.906 13.82 1 97.56 13 LEU B C 1
ATOM 698 O O . LEU B 1 13 ? 0.814 11.703 13.57 1 97.56 13 LEU B O 1
ATOM 702 N N . ALA B 1 14 ? 0.146 13.703 12.992 1 97.75 14 ALA B N 1
ATOM 703 C CA . ALA B 1 14 ? -0.281 13.281 11.656 1 97.75 14 ALA B CA 1
ATOM 704 C C . ALA B 1 14 ? 0.878 12.664 10.883 1 97.75 14 ALA B C 1
ATOM 706 O O . ALA B 1 14 ? 0.715 11.625 10.234 1 97.75 14 ALA B O 1
ATOM 707 N N . ASN B 1 15 ? 2.031 13.336 10.938 1 98.31 15 ASN B N 1
ATOM 708 C CA . ASN B 1 15 ? 3.209 12.867 10.219 1 98.31 15 ASN B CA 1
ATOM 709 C C . ASN B 1 15 ? 3.699 11.523 10.758 1 98.31 15 ASN B C 1
ATOM 711 O O . ASN B 1 15 ? 4.16 10.672 9.992 1 98.31 15 ASN B O 1
ATOM 715 N N . GLU B 1 16 ? 3.576 11.359 12.016 1 98.5 16 GLU B N 1
ATOM 716 C CA . GLU B 1 16 ? 3.924 10.078 12.625 1 98.5 16 GLU B CA 1
ATOM 717 C C . GLU B 1 16 ? 3.029 8.961 12.102 1 98.5 16 GLU B C 1
ATOM 719 O O . GLU B 1 16 ? 3.516 7.875 11.766 1 98.5 16 GLU B O 1
ATOM 724 N N . LYS B 1 17 ? 1.806 9.25 12.062 1 98.5 17 LYS B N 1
ATOM 725 C CA . LYS B 1 17 ? 0.855 8.273 11.547 1 98.5 17 LYS B CA 1
ATOM 726 C C . LYS B 1 17 ? 1.109 7.98 10.07 1 98.5 17 LYS B C 1
ATOM 728 O O . LYS B 1 17 ? 1.005 6.836 9.633 1 98.5 17 LYS B O 1
ATOM 733 N N . ALA B 1 18 ? 1.38 8.992 9.32 1 98.69 18 ALA B N 1
ATOM 734 C CA . ALA B 1 18 ? 1.698 8.797 7.906 1 98.69 18 ALA B CA 1
ATOM 735 C C . ALA B 1 18 ? 2.939 7.926 7.734 1 98.69 18 ALA B C 1
ATOM 737 O O . ALA B 1 18 ? 2.98 7.059 6.859 1 98.69 18 ALA B O 1
ATOM 738 N N . SER B 1 19 ? 3.936 8.141 8.594 1 98.62 19 SER B N 1
ATOM 739 C CA . SER B 1 19 ? 5.152 7.34 8.547 1 98.62 19 SER B CA 1
ATOM 740 C C . SER B 1 19 ? 4.867 5.879 8.891 1 98.62 19 SER B C 1
ATOM 742 O O . SER B 1 19 ? 5.473 4.973 8.312 1 98.62 19 SER B O 1
ATOM 744 N N . ALA B 1 20 ? 3.943 5.723 9.789 1 98.56 20 ALA B N 1
ATOM 745 C CA . ALA B 1 20 ? 3.514 4.359 10.086 1 98.56 20 ALA B CA 1
ATOM 746 C C . ALA B 1 20 ? 2.857 3.709 8.867 1 98.56 20 ALA B C 1
ATOM 748 O O . ALA B 1 20 ? 3.021 2.51 8.633 1 98.56 20 ALA B O 1
ATOM 749 N N . GLY B 1 21 ? 2.098 4.531 8.148 1 98.62 21 GLY B N 1
ATOM 750 C CA . GLY B 1 21 ? 1.523 4.047 6.902 1 98.62 21 GLY B CA 1
ATOM 751 C C . GLY B 1 21 ? 2.57 3.611 5.895 1 98.62 21 GLY B C 1
ATOM 752 O O . GLY B 1 21 ? 2.41 2.584 5.23 1 98.62 21 GLY B O 1
ATOM 753 N N . ILE B 1 22 ? 3.66 4.285 5.805 1 98.62 22 ILE B N 1
ATOM 754 C CA . ILE B 1 22 ? 4.75 3.947 4.895 1 98.62 22 ILE B CA 1
ATOM 755 C C . ILE B 1 22 ? 5.391 2.631 5.328 1 98.62 22 ILE B C 1
ATOM 757 O O . ILE B 1 22 ? 5.711 1.784 4.488 1 98.62 22 ILE B O 1
ATOM 761 N N . ALA B 1 23 ? 5.562 2.475 6.613 1 98.25 23 ALA B N 1
ATOM 762 C CA . ALA B 1 23 ? 6.137 1.231 7.121 1 98.25 23 ALA B CA 1
ATOM 763 C C . ALA B 1 23 ? 5.258 0.035 6.77 1 98.25 23 ALA B C 1
ATOM 765 O O . ALA B 1 23 ? 5.766 -1.031 6.41 1 98.25 23 ALA B O 1
ATOM 766 N N . ALA B 1 24 ? 4.008 0.238 6.926 1 98.44 24 ALA B N 1
ATOM 767 C CA . ALA B 1 24 ? 3.078 -0.827 6.562 1 98.44 24 ALA B CA 1
ATOM 768 C C . ALA B 1 24 ? 3.141 -1.126 5.066 1 98.44 24 ALA B C 1
ATOM 770 O O . ALA B 1 24 ? 3.045 -2.283 4.656 1 98.44 24 ALA B O 1
ATOM 771 N N . LEU B 1 25 ? 3.258 -0.098 4.293 1 98.62 25 LEU B N 1
ATOM 772 C CA . LEU B 1 25 ? 3.414 -0.289 2.854 1 98.62 25 LEU B CA 1
ATOM 773 C C . LEU B 1 25 ? 4.672 -1.091 2.543 1 98.62 25 LEU B C 1
ATOM 775 O O . LEU B 1 25 ? 4.676 -1.93 1.64 1 98.62 25 LEU B O 1
ATOM 779 N N . GLN B 1 26 ? 5.691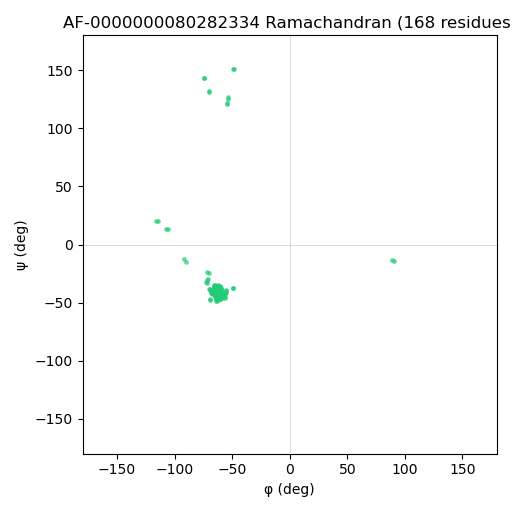 -0.818 3.285 1 98 26 GLN B N 1
ATOM 780 C CA . GLN B 1 26 ? 6.93 -1.564 3.094 1 98 26 GLN B CA 1
ATOM 781 C C . GLN B 1 26 ? 6.738 -3.043 3.416 1 98 26 GLN B C 1
ATOM 783 O O . GLN B 1 26 ? 7.266 -3.912 2.717 1 98 26 GLN B O 1
ATOM 788 N N . GLN B 1 27 ? 6.043 -3.246 4.402 1 98.06 27 GLN B N 1
ATOM 789 C CA . GLN B 1 27 ? 5.723 -4.629 4.742 1 98.06 27 GLN B CA 1
ATOM 790 C C . GLN B 1 27 ? 4.914 -5.293 3.633 1 98.06 27 GLN B C 1
ATOM 792 O O . GLN B 1 27 ? 5.125 -6.469 3.32 1 98.06 27 GLN B O 1
ATOM 797 N N . ALA B 1 28 ? 3.986 -4.578 3.125 1 98.56 28 ALA B N 1
ATOM 798 C CA . ALA B 1 28 ? 3.203 -5.094 2.006 1 98.56 28 ALA B CA 1
ATOM 799 C C . ALA B 1 28 ? 4.102 -5.445 0.824 1 98.56 28 ALA B C 1
ATOM 801 O O . ALA B 1 28 ? 3.951 -6.512 0.219 1 98.56 28 ALA B O 1
ATOM 802 N N . ALA B 1 29 ? 5.031 -4.559 0.508 1 98.06 29 ALA B N 1
ATOM 803 C CA . ALA B 1 29 ? 5.957 -4.789 -0.596 1 98.06 29 ALA B CA 1
ATOM 804 C C . ALA B 1 29 ? 6.766 -6.062 -0.378 1 98.06 29 ALA B C 1
ATOM 806 O O . ALA B 1 29 ? 6.938 -6.863 -1.301 1 98.06 29 ALA B O 1
ATOM 807 N N . GLN B 1 30 ? 7.207 -6.219 0.842 1 98.19 30 GLN B N 1
ATOM 808 C CA . GLN B 1 30 ? 7.988 -7.41 1.156 1 98.19 30 GLN B CA 1
ATOM 809 C C . GLN B 1 30 ? 7.16 -8.68 0.963 1 98.19 30 GLN B C 1
ATOM 811 O O . GLN B 1 30 ? 7.637 -9.648 0.378 1 98.19 30 GLN B O 1
ATOM 816 N N . SER B 1 31 ? 6.008 -8.656 1.47 1 98.62 31 SER B N 1
ATOM 817 C CA . SER B 1 31 ? 5.121 -9.805 1.322 1 98.62 31 SER B CA 1
ATOM 818 C C . SER B 1 31 ? 4.832 -10.094 -0.147 1 98.62 31 SER B C 1
ATOM 820 O O . SER B 1 31 ? 4.773 -11.258 -0.556 1 98.62 31 SER B O 1
ATOM 822 N N . LEU B 1 32 ? 4.652 -9.078 -0.932 1 98.38 32 LEU B N 1
ATOM 823 C CA . LEU B 1 32 ? 4.332 -9.25 -2.346 1 98.38 32 LEU B CA 1
ATOM 824 C C . LEU B 1 32 ? 5.551 -9.742 -3.121 1 98.38 32 LEU B C 1
ATOM 826 O O . LEU B 1 32 ? 5.414 -10.492 -4.09 1 98.38 32 LEU B O 1
ATOM 830 N N . GLU B 1 33 ? 6.715 -9.297 -2.682 1 98.12 33 GLU B N 1
ATOM 831 C CA . GLU B 1 33 ? 7.938 -9.836 -3.279 1 98.12 33 GLU B CA 1
ATOM 832 C C . GLU B 1 33 ? 8.055 -11.336 -3.037 1 98.12 33 GLU B C 1
ATOM 834 O O . GLU B 1 33 ? 8.422 -12.086 -3.945 1 98.12 33 GLU B O 1
ATOM 839 N N . GLU B 1 34 ? 7.773 -11.703 -1.896 1 98.06 34 GLU B N 1
ATOM 840 C CA . GLU B 1 34 ? 7.789 -13.125 -1.567 1 98.06 34 GLU B CA 1
ATOM 841 C C . GLU B 1 34 ? 6.73 -13.883 -2.361 1 98.06 34 GLU B C 1
ATOM 843 O O . GLU B 1 34 ? 6.965 -15.016 -2.787 1 98.06 34 GLU B O 1
ATOM 848 N N . ALA B 1 35 ? 5.586 -13.273 -2.508 1 98.19 35 ALA B N 1
ATOM 849 C CA . ALA B 1 35 ? 4.535 -13.875 -3.322 1 98.19 35 ALA B CA 1
ATOM 850 C C . ALA B 1 35 ? 5.012 -14.102 -4.754 1 98.19 35 ALA B C 1
ATOM 852 O O . ALA B 1 35 ? 4.812 -15.18 -5.32 1 98.19 35 ALA B O 1
ATOM 853 N N . GLN B 1 36 ? 5.633 -13.117 -5.285 1 95.69 36 GLN B N 1
ATOM 854 C CA . GLN B 1 36 ? 6.137 -13.195 -6.652 1 95.69 36 GLN B CA 1
ATOM 855 C C . GLN B 1 36 ? 7.184 -14.297 -6.789 1 95.69 36 GLN B C 1
ATOM 857 O O . GLN B 1 36 ? 7.168 -15.062 -7.758 1 95.69 36 GLN B O 1
ATOM 862 N N . LEU B 1 37 ? 8.094 -14.336 -5.828 1 95.25 37 LEU B N 1
ATOM 863 C CA . LEU B 1 37 ? 9.141 -15.359 -5.848 1 95.25 37 LEU B CA 1
ATOM 864 C C . LEU B 1 37 ? 8.531 -16.75 -5.754 1 95.25 37 LEU B C 1
ATOM 866 O O . LEU B 1 37 ? 8.898 -17.641 -6.52 1 95.25 37 LEU B O 1
ATOM 870 N N . SER B 1 38 ? 7.625 -16.906 -4.828 1 96.75 38 SER B N 1
ATOM 871 C CA . SER B 1 38 ? 6.953 -18.188 -4.656 1 96.75 38 SER B CA 1
ATOM 872 C C . SER B 1 38 ? 6.211 -18.609 -5.926 1 96.75 38 SER B C 1
ATOM 874 O O . SER B 1 38 ? 6.262 -19.766 -6.332 1 96.75 38 SER B O 1
ATOM 876 N N . LEU B 1 39 ? 5.52 -17.641 -6.52 1 96.06 39 LEU B N 1
ATOM 877 C CA . LEU B 1 39 ? 4.789 -17.906 -7.754 1 96.06 39 LEU B CA 1
ATOM 878 C C . LEU B 1 39 ? 5.742 -18.312 -8.875 1 96.06 39 LEU B C 1
ATOM 880 O O . LEU B 1 39 ? 5.488 -19.281 -9.594 1 96.06 39 LEU B O 1
ATOM 884 N N . SER B 1 40 ? 6.766 -17.609 -8.992 1 93.94 40 SER B N 1
ATOM 885 C CA . SER B 1 40 ? 7.766 -17.891 -10.023 1 93.94 40 SER B CA 1
ATOM 886 C C . SER B 1 40 ? 8.344 -19.297 -9.859 1 93.94 40 SER B C 1
ATOM 888 O O . SER B 1 40 ? 8.469 -20.047 -10.836 1 93.94 40 SER B O 1
ATOM 890 N N . GLN B 1 41 ? 8.695 -19.688 -8.641 1 93.44 41 GLN B N 1
ATOM 891 C CA . GLN B 1 41 ? 9.25 -21 -8.367 1 93.44 41 GLN B CA 1
ATOM 892 C C . GLN B 1 41 ? 8.234 -22.109 -8.664 1 93.44 41 GLN B C 1
ATOM 894 O O . GLN B 1 41 ? 8.594 -23.156 -9.188 1 93.44 41 GLN B O 1
ATOM 899 N N . ALA B 1 42 ? 7.066 -21.766 -8.328 1 93 42 ALA B N 1
ATOM 900 C CA . ALA B 1 42 ? 6.012 -22.766 -8.492 1 93 42 ALA B CA 1
ATOM 901 C C . ALA B 1 42 ? 5.684 -22.984 -9.961 1 93 42 ALA B C 1
ATOM 903 O O . ALA B 1 42 ? 5.293 -24.078 -10.367 1 93 42 ALA B O 1
ATOM 904 N N . THR B 1 43 ? 5.855 -21.922 -10.734 1 91.75 43 THR B N 1
ATOM 905 C CA . THR B 1 43 ? 5.332 -21.984 -12.102 1 91.75 43 THR B CA 1
ATOM 906 C C . THR B 1 43 ? 6.469 -21.938 -13.117 1 91.75 43 THR B C 1
ATOM 908 O O . THR B 1 43 ? 6.273 -21.484 -14.25 1 91.75 43 THR B O 1
ATOM 911 N N . GLN B 1 44 ? 7.539 -22.266 -12.547 1 83.31 44 GLN B N 1
ATOM 912 C CA . GLN B 1 44 ? 8.664 -22.312 -13.469 1 83.31 44 GLN B CA 1
ATOM 913 C C . GLN B 1 44 ? 8.352 -23.203 -14.68 1 83.31 44 GLN B C 1
ATOM 915 O O . GLN B 1 44 ? 7.879 -24.328 -14.523 1 83.31 44 GLN B O 1
ATOM 920 N N . GLY B 1 45 ? 8.508 -22.625 -15.836 1 75.31 45 GLY B N 1
ATOM 921 C CA . GLY B 1 45 ? 8.312 -23.406 -17.047 1 75.31 45 GLY B CA 1
ATOM 922 C C . GLY B 1 45 ? 6.887 -23.359 -17.562 1 75.31 45 GLY B C 1
ATOM 923 O O . GLY B 1 45 ? 6.586 -23.906 -18.625 1 75.31 45 GLY B O 1
ATOM 924 N N . SER B 1 46 ? 6.008 -22.906 -16.766 1 72.69 46 SER B N 1
ATOM 925 C CA . SER B 1 46 ? 4.629 -22.797 -17.219 1 72.69 46 SER B CA 1
ATOM 926 C C . SER B 1 46 ? 4.477 -21.688 -18.25 1 72.69 46 SER B C 1
ATOM 928 O O . SER B 1 46 ? 5.105 -20.625 -18.125 1 72.69 46 SER B O 1
ATOM 930 N N . THR B 1 47 ? 3.801 -21.969 -19.375 1 73.25 47 THR B N 1
ATOM 931 C CA . THR B 1 47 ? 3.621 -20.984 -20.438 1 73.25 47 THR B CA 1
ATOM 932 C C . THR B 1 47 ? 2.18 -20.484 -20.469 1 73.25 47 THR B C 1
ATOM 934 O O . THR B 1 47 ? 1.779 -19.781 -21.406 1 73.25 47 THR B O 1
ATOM 937 N N . GLN B 1 48 ? 1.519 -20.797 -19.453 1 81.06 48 GLN B N 1
ATOM 938 C CA . GLN B 1 48 ? 0.103 -20.453 -19.453 1 81.06 48 GLN B CA 1
ATOM 939 C C . GLN B 1 48 ? -0.091 -18.953 -19.234 1 81.06 48 GLN B C 1
ATOM 941 O O . GLN B 1 48 ? 0.623 -18.344 -18.438 1 81.06 48 GLN B O 1
ATOM 946 N N . HIS B 1 49 ? -1.044 -18.422 -19.875 1 86.81 49 HIS B N 1
ATOM 947 C CA . HIS B 1 49 ? -1.336 -17 -19.844 1 86.81 49 HIS B CA 1
ATOM 948 C C . HIS B 1 49 ? -1.711 -16.547 -18.453 1 86.81 49 HIS B C 1
ATOM 950 O O . HIS B 1 49 ? -1.323 -15.453 -18.016 1 86.81 49 HIS B O 1
ATOM 956 N N . GLU B 1 50 ? -2.436 -17.422 -17.656 1 90.44 50 GLU B N 1
ATOM 957 C CA . GLU B 1 50 ? -2.877 -17.078 -16.312 1 90.44 50 GLU B CA 1
ATOM 958 C C . GLU B 1 50 ? -1.688 -16.812 -15.398 1 90.44 50 GLU B C 1
ATOM 960 O O . GLU B 1 50 ? -1.751 -15.945 -14.523 1 90.44 50 GLU B O 1
ATOM 965 N N . VAL B 1 51 ? -0.621 -17.562 -15.602 1 91.88 51 VAL B N 1
ATOM 966 C CA . VAL B 1 51 ? 0.572 -17.406 -14.773 1 91.88 51 VAL B CA 1
ATOM 967 C C . VAL B 1 51 ? 1.239 -16.062 -15.07 1 91.88 51 VAL B C 1
ATOM 969 O O . VAL B 1 51 ? 1.586 -15.32 -14.148 1 91.88 51 VAL B O 1
ATOM 972 N N . SER B 1 52 ? 1.37 -15.812 -16.312 1 92.75 52 SER B N 1
ATOM 973 C CA . SER B 1 52 ? 1.961 -14.531 -16.719 1 92.75 52 SER B CA 1
ATOM 974 C C . SER B 1 52 ? 1.121 -13.359 -16.219 1 92.75 52 SER B C 1
ATOM 976 O O . SER B 1 52 ? 1.663 -12.344 -15.789 1 92.75 52 SER B O 1
ATOM 978 N N . GLN B 1 53 ? -0.128 -13.477 -16.328 1 94.5 53 GLN B N 1
ATOM 979 C CA . GLN B 1 53 ? -1.034 -12.438 -15.859 1 94.5 53 GLN B CA 1
ATOM 980 C C . GLN B 1 53 ? -0.893 -12.227 -14.352 1 94.5 53 GLN B C 1
ATOM 982 O O . GLN B 1 53 ? -0.81 -11.086 -13.883 1 94.5 53 GLN B O 1
ATOM 987 N N . ALA B 1 54 ? -0.884 -13.289 -13.625 1 96.25 54 ALA B N 1
ATOM 988 C CA . ALA B 1 54 ? -0.71 -13.195 -12.18 1 96.25 54 ALA B CA 1
ATOM 989 C C . ALA B 1 54 ? 0.593 -12.484 -11.828 1 96.25 54 ALA B C 1
ATOM 991 O O . ALA B 1 54 ? 0.616 -11.602 -10.961 1 96.25 54 ALA B O 1
ATOM 992 N N . HIS B 1 55 ? 1.662 -12.797 -12.516 1 94.81 55 HIS B N 1
ATOM 993 C CA . HIS B 1 55 ? 2.959 -12.164 -12.312 1 94.81 55 HIS B CA 1
ATOM 994 C C . HIS B 1 55 ? 2.895 -10.664 -12.594 1 94.81 55 HIS B C 1
ATOM 996 O O . HIS B 1 55 ? 3.406 -9.859 -11.82 1 94.81 55 HIS B O 1
ATOM 1002 N N . GLY B 1 56 ? 2.271 -10.391 -13.672 1 95.56 56 GLY B N 1
ATOM 1003 C CA . GLY B 1 56 ? 2.15 -8.992 -14.062 1 95.56 56 GLY B CA 1
ATOM 1004 C C . GLY B 1 56 ? 1.377 -8.156 -13.062 1 95.56 56 GLY B C 1
ATOM 1005 O O . GLY B 1 56 ? 1.773 -7.035 -12.75 1 95.56 56 GLY B O 1
ATOM 1006 N N . LEU B 1 57 ? 0.318 -8.688 -12.609 1 96.69 57 LEU B N 1
ATOM 1007 C CA . LEU B 1 57 ? -0.524 -7.98 -11.656 1 96.69 57 LEU B CA 1
ATOM 1008 C C . LEU B 1 57 ? 0.216 -7.758 -10.336 1 96.69 57 LEU B C 1
ATOM 1010 O O . LEU B 1 57 ? 0.147 -6.672 -9.758 1 96.69 57 LEU B O 1
ATOM 1014 N N . LEU B 1 58 ? 0.939 -8.789 -9.867 1 97.06 58 LEU B N 1
ATOM 1015 C CA . LEU B 1 58 ? 1.704 -8.641 -8.633 1 97.06 58 LEU B CA 1
ATOM 1016 C C . LEU B 1 58 ? 2.834 -7.629 -8.812 1 97.06 58 LEU B C 1
ATOM 1018 O O . LEU B 1 58 ? 3.123 -6.848 -7.906 1 97.06 58 LEU B O 1
ATOM 1022 N N . ALA B 1 59 ? 3.42 -7.609 -9.945 1 95.06 59 ALA B N 1
ATOM 1023 C CA . ALA B 1 59 ? 4.473 -6.645 -10.25 1 95.06 59 ALA B CA 1
ATOM 1024 C C . ALA B 1 59 ? 3.928 -5.219 -10.25 1 95.06 59 ALA B C 1
ATOM 1026 O O . ALA B 1 59 ? 4.566 -4.305 -9.734 1 95.06 59 ALA B O 1
ATOM 1027 N N . GLU B 1 60 ? 2.811 -5.098 -10.852 1 96.31 60 GLU B N 1
ATOM 1028 C CA . GLU B 1 60 ? 2.152 -3.793 -10.883 1 96.31 60 GLU B CA 1
ATOM 1029 C C . GLU B 1 60 ? 1.862 -3.289 -9.469 1 96.31 60 GLU B C 1
ATOM 1031 O O . GLU B 1 60 ? 2.076 -2.111 -9.172 1 96.31 60 GLU B O 1
ATOM 1036 N N . ALA B 1 61 ? 1.426 -4.145 -8.664 1 97.12 61 ALA B N 1
ATOM 1037 C CA . ALA B 1 61 ? 1.137 -3.77 -7.281 1 97.12 61 ALA B CA 1
ATOM 1038 C C . ALA B 1 61 ? 2.404 -3.328 -6.555 1 97.12 61 ALA B C 1
ATOM 1040 O O . ALA B 1 61 ? 2.398 -2.322 -5.844 1 97.12 61 ALA B O 1
ATOM 1041 N N . LEU B 1 62 ? 3.479 -4.016 -6.742 1 95.56 62 LEU B N 1
ATOM 1042 C CA . LEU B 1 62 ? 4.75 -3.68 -6.109 1 95.56 62 LE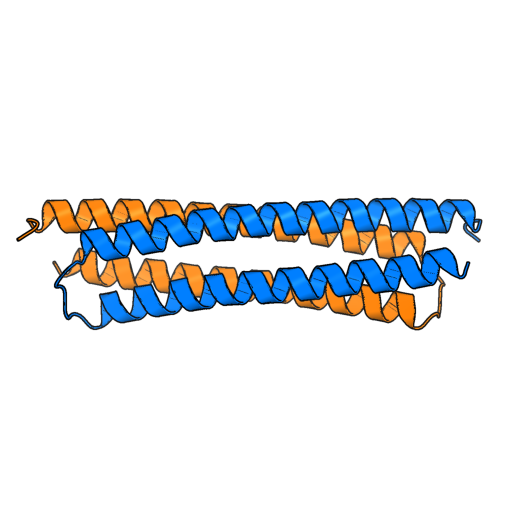U B CA 1
ATOM 1043 C C . LEU B 1 62 ? 5.23 -2.303 -6.551 1 95.56 62 LEU B C 1
ATOM 1045 O O . LEU B 1 62 ? 5.672 -1.499 -5.723 1 95.56 62 LEU B O 1
ATOM 1049 N N . GLN B 1 63 ? 5.062 -2.068 -7.812 1 94.56 63 GLN B N 1
ATOM 1050 C CA . GLN B 1 63 ? 5.445 -0.76 -8.328 1 94.56 63 GLN B CA 1
ATOM 1051 C C . GLN B 1 63 ? 4.555 0.341 -7.758 1 94.56 63 GLN B C 1
ATOM 1053 O O . GLN B 1 63 ? 5.031 1.44 -7.469 1 94.56 63 GLN B O 1
ATOM 1058 N N . GLY B 1 64 ? 3.359 -0.026 -7.676 1 96.69 64 GLY B N 1
ATOM 1059 C CA . GLY B 1 64 ? 2.424 0.935 -7.113 1 96.69 64 GLY B CA 1
ATOM 1060 C C . GLY B 1 64 ? 2.758 1.327 -5.688 1 96.69 64 GLY B C 1
ATOM 1061 O O . GLY B 1 64 ? 2.59 2.484 -5.301 1 96.69 64 GLY B O 1
ATOM 1062 N N . ILE B 1 65 ? 3.23 0.457 -4.918 1 97.44 65 ILE B N 1
ATOM 1063 C CA . ILE B 1 65 ? 3.561 0.716 -3.521 1 97.44 65 ILE B CA 1
ATOM 1064 C C . ILE B 1 65 ? 4.691 1.739 -3.439 1 97.44 65 ILE B C 1
ATOM 1066 O O . ILE B 1 65 ? 4.648 2.656 -2.615 1 97.44 65 ILE B O 1
ATOM 1070 N N . THR B 1 66 ? 5.598 1.594 -4.277 1 92.81 66 THR B N 1
ATOM 1071 C CA . THR B 1 66 ? 6.711 2.539 -4.305 1 92.81 66 THR B CA 1
ATOM 1072 C C . THR B 1 66 ? 6.211 3.951 -4.605 1 92.81 66 THR B C 1
ATOM 1074 O O . THR B 1 66 ? 6.621 4.91 -3.949 1 92.81 66 THR B O 1
ATOM 1077 N N . GLY B 1 67 ? 5.375 4.035 -5.566 1 94.88 67 GLY B N 1
ATOM 1078 C CA . GLY B 1 67 ? 4.785 5.324 -5.887 1 94.88 67 GLY B CA 1
ATOM 1079 C C . GLY B 1 67 ? 4.004 5.93 -4.734 1 94.88 67 GLY B C 1
ATOM 1080 O O . GLY B 1 67 ? 4.086 7.133 -4.484 1 94.88 67 GLY B O 1
ATOM 1081 N N . MET B 1 68 ? 3.357 5.141 -4.047 1 96.62 68 MET B N 1
ATOM 1082 C CA . MET B 1 68 ? 2.543 5.602 -2.928 1 96.62 68 MET B CA 1
ATOM 1083 C C . MET B 1 68 ? 3.42 6.098 -1.782 1 96.62 68 MET B C 1
ATOM 1085 O O . MET B 1 68 ? 3.074 7.062 -1.102 1 96.62 68 MET B O 1
ATOM 1089 N N . GLN B 1 69 ? 4.508 5.422 -1.543 1 97.06 69 GLN B N 1
ATOM 1090 C CA . GLN B 1 69 ? 5.438 5.863 -0.512 1 97.06 69 GLN B CA 1
ATOM 1091 C C . GLN B 1 69 ? 5.93 7.281 -0.787 1 97.06 69 GLN B C 1
ATOM 1093 O O . GLN B 1 69 ? 5.988 8.109 0.122 1 97.06 69 GLN B O 1
ATOM 1098 N N . SER B 1 70 ? 6.238 7.555 -2.039 1 97.38 70 SER B N 1
ATOM 1099 C CA . SER B 1 70 ? 6.703 8.883 -2.428 1 97.38 70 SER B CA 1
ATOM 1100 C C . SER B 1 70 ? 5.609 9.93 -2.234 1 97.38 70 SER B C 1
ATOM 1102 O O . SER B 1 70 ? 5.879 11.039 -1.771 1 97.38 70 SER B O 1
ATOM 1104 N N . THR B 1 71 ? 4.406 9.562 -2.619 1 97.88 71 THR B N 1
ATOM 1105 C CA . THR B 1 71 ? 3.262 10.453 -2.463 1 97.88 71 THR B CA 1
ATOM 1106 C C . THR B 1 71 ? 3.059 10.82 -0.997 1 97.88 71 THR B C 1
ATOM 1108 O O . THR B 1 71 ? 2.848 11.992 -0.669 1 97.88 71 THR B O 1
ATOM 1111 N N . ILE B 1 72 ? 3.172 9.867 -0.139 1 98.5 72 ILE B N 1
ATOM 1112 C CA . ILE B 1 72 ? 2.973 10.094 1.288 1 98.5 72 ILE B CA 1
ATOM 1113 C C . ILE B 1 72 ? 4.105 10.961 1.834 1 98.5 72 ILE B C 1
ATOM 1115 O O . ILE B 1 72 ? 3.865 11.883 2.625 1 98.5 72 ILE B O 1
ATOM 1119 N N . GLN B 1 73 ? 5.305 10.688 1.394 1 98.12 73 GLN B N 1
ATOM 1120 C CA . GLN B 1 73 ? 6.449 11.477 1.831 1 98.12 73 GLN B CA 1
ATOM 1121 C C . GLN B 1 73 ? 6.293 12.945 1.427 1 98.12 73 GLN B C 1
ATOM 1123 O O . GLN B 1 73 ? 6.656 13.844 2.188 1 98.12 73 GLN B O 1
ATOM 1128 N N . ALA B 1 74 ? 5.828 13.148 0.242 1 97.75 74 ALA B N 1
ATOM 1129 C CA . ALA B 1 74 ? 5.559 14.508 -0.212 1 97.75 74 ALA B CA 1
ATOM 1130 C C . ALA B 1 74 ? 4.512 15.188 0.668 1 97.75 74 ALA B C 1
ATOM 1132 O O . ALA B 1 74 ? 4.617 16.375 0.965 1 97.75 74 ALA B O 1
ATOM 1133 N N . GLY B 1 75 ? 3.479 14.414 1.065 1 97.88 75 GLY B N 1
ATOM 1134 C CA . GLY B 1 75 ? 2.482 14.938 1.986 1 97.88 75 GLY B CA 1
ATOM 1135 C C . GLY B 1 75 ? 3.062 15.336 3.328 1 97.88 75 GLY B C 1
ATOM 1136 O O . GLY B 1 75 ? 2.746 16.406 3.855 1 97.88 75 GLY B O 1
ATOM 1137 N N . ILE B 1 76 ? 3.895 14.539 3.811 1 98.19 76 ILE B N 1
ATOM 1138 C CA . ILE B 1 76 ? 4.578 14.812 5.07 1 98.19 76 ILE B CA 1
ATOM 1139 C C . ILE B 1 76 ? 5.41 16.078 4.938 1 98.19 76 ILE B C 1
ATOM 1141 O O . ILE B 1 76 ? 5.352 16.969 5.801 1 98.19 76 ILE B O 1
ATOM 1145 N N . SER B 1 77 ? 6.145 16.172 3.834 1 97.56 77 SER B N 1
ATOM 1146 C CA . SER B 1 77 ? 6.996 17.328 3.596 1 97.56 77 SER B CA 1
ATOM 1147 C C . SER B 1 77 ? 6.176 18.609 3.514 1 97.56 77 SER B C 1
ATOM 1149 O O . SER B 1 77 ? 6.57 19.641 4.051 1 97.56 77 SER B O 1
ATOM 1151 N N . SER B 1 78 ? 5.121 18.562 2.879 1 96.06 78 SER B N 1
ATOM 1152 C CA . SER B 1 78 ? 4.234 19.719 2.762 1 96.06 78 SER B CA 1
ATOM 1153 C C . SER B 1 78 ? 3.713 20.156 4.129 1 96.06 78 SER B C 1
ATOM 1155 O O . SER B 1 78 ? 3.703 21.344 4.441 1 96.06 78 SER B O 1
ATOM 1157 N N . ALA B 1 79 ? 3.26 19.234 4.938 1 96 79 ALA B N 1
ATOM 1158 C CA . ALA B 1 79 ? 2.777 19.531 6.281 1 96 79 ALA B CA 1
ATOM 1159 C C . ALA B 1 79 ? 3.883 20.141 7.137 1 96 79 ALA B C 1
ATOM 1161 O O . ALA B 1 79 ? 3.643 21.078 7.895 1 96 79 ALA B O 1
ATOM 1162 N N . GLU B 1 80 ? 5.031 19.609 7 1 95.75 80 GLU B N 1
ATOM 1163 C CA . GLU B 1 80 ? 6.172 20.125 7.75 1 95.75 80 GLU B CA 1
ATOM 1164 C C . GLU B 1 80 ? 6.523 21.547 7.324 1 95.75 80 GLU B C 1
ATOM 1166 O O . GLU B 1 80 ? 6.895 22.375 8.156 1 95.75 80 GLU B O 1
ATOM 1171 N N . SER B 1 81 ? 6.477 21.734 6.035 1 94.88 81 SER B N 1
ATOM 1172 C CA . SER B 1 81 ? 6.734 23.094 5.527 1 94.88 81 SER B CA 1
ATOM 1173 C C . SER B 1 81 ? 5.781 24.109 6.148 1 94.88 81 SER B C 1
ATOM 1175 O O . SER B 1 81 ? 6.199 25.188 6.559 1 94.88 81 SER B O 1
ATOM 1177 N N . TYR B 1 82 ? 4.539 23.75 6.281 1 93.69 82 TYR B N 1
ATOM 1178 C CA . TYR B 1 82 ? 3.557 24.609 6.938 1 93.69 82 TYR B CA 1
ATOM 1179 C C . TYR B 1 82 ? 3.904 24.812 8.406 1 93.69 82 TYR B C 1
ATOM 1181 O O . TYR B 1 82 ? 3.914 25.938 8.898 1 93.69 82 TYR B O 1
ATOM 1189 N N . SER B 1 83 ? 4.172 23.719 9.031 1 93.88 83 SER B N 1
ATOM 1190 C CA . SER B 1 83 ? 4.516 23.766 10.453 1 93.88 83 SER B CA 1
ATOM 1191 C C . SER B 1 83 ? 5.688 24.703 10.711 1 93.88 83 SER B C 1
ATOM 1193 O O . SER B 1 83 ? 5.672 25.469 11.672 1 93.88 83 SER B O 1
ATOM 1195 N N . THR B 1 84 ? 6.684 24.719 9.844 1 92.31 84 THR B N 1
ATOM 1196 C CA . THR B 1 84 ? 7.895 25.5 10.016 1 92.31 84 THR B CA 1
ATOM 1197 C C . THR B 1 84 ? 7.598 27 9.82 1 92.31 84 THR B C 1
ATOM 1199 O O . THR B 1 84 ? 8.273 27.844 10.406 1 92.31 84 THR B O 1
ATOM 1202 N N . ARG B 1 85 ? 6.512 27.25 9.078 1 89.69 85 ARG B N 1
ATOM 1203 C CA . ARG B 1 85 ? 6.188 28.625 8.758 1 89.69 85 ARG B CA 1
ATOM 1204 C C . ARG B 1 85 ? 5.246 29.234 9.797 1 89.69 85 ARG B C 1
ATOM 1206 O O . ARG B 1 85 ? 5.012 30.438 9.812 1 89.69 85 ARG B O 1
ATOM 1213 N N . LEU B 1 86 ? 4.742 28.359 10.562 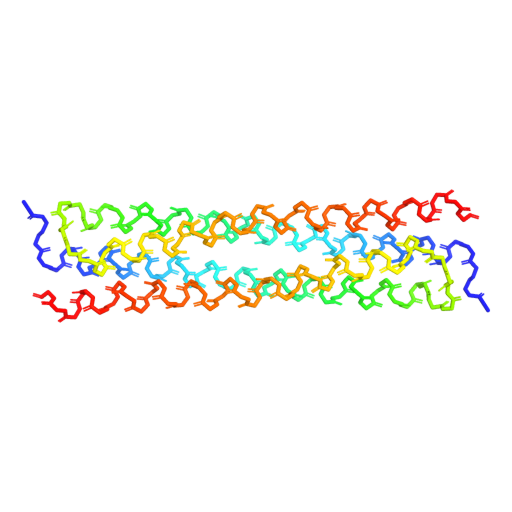1 87.5 86 LEU B N 1
ATOM 1214 C CA . LEU B 1 86 ? 3.887 28.875 11.625 1 87.5 86 LEU B CA 1
ATOM 1215 C C . LEU B 1 86 ? 4.707 29.625 12.664 1 87.5 86 LEU B C 1
ATOM 1217 O O . LEU B 1 86 ? 4.277 30.672 13.164 1 87.5 86 LEU B O 1
#

Secondary structure (DSSP, 8-state):
---HHHHHHHHHHHHHHHHHHHHHHHHHHHHHHHHHHHHHHHTTT---HHHHHHHHHHHHHHHHHHHHHHHHHHHHHHHHHHHHH-/---HHHHHHHHHHHHHHHHHHHHHHHHHHHHHHHHHHHHHHHTTT---HHHHHHHHHHHHHHHHHHHHHHHHHHHHHHHHHHHHH-

Radius of gyration: 19.87 Å; Cα contacts (8 Å, |Δi|>4): 226; chains: 2; bounding box: 19×62×40 Å

Organism: Amycolatopsis orientalis (NCBI:txid31958)

Foldseek 3Di:
DPPLVSLLVVLVVVLVVLVVVLVVLVVVLVVLVVVLVVLCVVQPPPPDPVSVVVNVVSVVSNVVSVVVSVVSVVVSVVSVVVSVVD/DPPLVSLLVVLVVVLVVLVVVLVVLVVVLVVLVVVLVVLCVVQPPPPDPVSVVVNVVSVVSNVVSVVVSVVSVVVSVVSVVVSVVD